Protein AF-A0A5N7ZES1-F1 (afdb_monomer_lite)

Structure (mmCIF, N/CA/C/O backbone):
data_AF-A0A5N7ZES1-F1
#
_entry.id   AF-A0A5N7ZES1-F1
#
loop_
_atom_site.group_PDB
_atom_site.id
_atom_site.type_symbol
_atom_site.label_atom_id
_atom_site.label_alt_id
_atom_site.label_comp_id
_atom_site.label_asym_id
_atom_site.label_entity_id
_atom_site.label_seq_id
_atom_site.pdbx_PDB_ins_code
_atom_site.Cartn_x
_atom_site.Cartn_y
_atom_site.Cartn_z
_atom_site.occupancy
_atom_site.B_iso_or_equiv
_atom_site.auth_seq_id
_atom_site.auth_comp_id
_atom_site.auth_asym_id
_atom_site.auth_atom_id
_atom_site.pdbx_PDB_model_num
ATOM 1 N N . PHE A 1 1 ? 15.158 -28.902 -16.119 1.00 47.06 1 PHE A N 1
ATOM 2 C CA . PHE A 1 1 ? 14.805 -29.326 -14.746 1.00 47.06 1 PHE A CA 1
ATOM 3 C C . PHE A 1 1 ? 14.829 -28.206 -13.693 1.00 47.06 1 PHE A C 1
ATOM 5 O O . PHE A 1 1 ? 14.415 -28.453 -12.574 1.00 47.06 1 PHE A O 1
ATOM 12 N N . THR A 1 2 ? 15.204 -26.962 -14.016 1.00 44.91 2 THR A N 1
ATOM 13 C CA . THR A 1 2 ? 15.236 -25.826 -13.062 1.00 44.91 2 THR A CA 1
ATOM 14 C C . THR A 1 2 ? 14.020 -24.886 -13.132 1.00 44.91 2 THR A C 1
ATOM 16 O O . THR A 1 2 ? 13.946 -23.924 -12.378 1.00 44.91 2 THR A O 1
ATOM 19 N N . GLN A 1 3 ? 13.052 -25.156 -14.017 1.00 50.28 3 GLN A N 1
ATOM 20 C CA . GLN A 1 3 ? 11.856 -24.320 -14.214 1.00 50.28 3 GLN A CA 1
ATOM 21 C C . GLN A 1 3 ? 10.661 -24.717 -13.327 1.00 50.28 3 GLN A C 1
ATOM 23 O O . GLN A 1 3 ? 9.867 -23.855 -12.975 1.00 50.28 3 GLN A O 1
ATOM 28 N N . SER A 1 4 ? 10.553 -25.974 -12.883 1.00 51.44 4 SER A N 1
ATOM 29 C CA . SER A 1 4 ? 9.405 -26.428 -12.073 1.00 51.44 4 SER A CA 1
ATOM 30 C C . SER A 1 4 ? 9.440 -25.913 -10.628 1.00 51.44 4 SER A C 1
ATOM 32 O O . SER A 1 4 ? 8.410 -25.546 -10.079 1.00 51.44 4 SER A O 1
ATOM 34 N N . HIS A 1 5 ? 10.631 -25.755 -10.042 1.00 43.12 5 HIS A N 1
ATOM 35 C CA . HIS A 1 5 ? 10.780 -25.313 -8.648 1.00 43.12 5 HIS A CA 1
ATOM 36 C C . HIS A 1 5 ? 10.448 -23.827 -8.417 1.00 43.12 5 HIS A C 1
ATOM 38 O O . HIS A 1 5 ? 10.254 -23.403 -7.279 1.00 43.12 5 HIS A O 1
ATOM 44 N N . ARG A 1 6 ? 10.391 -23.025 -9.490 1.00 48.38 6 ARG A N 1
ATOM 45 C CA . ARG A 1 6 ? 9.999 -21.609 -9.429 1.00 48.38 6 ARG A CA 1
ATOM 46 C C . ARG A 1 6 ? 8.480 -21.442 -9.505 1.00 48.38 6 ARG A C 1
ATOM 48 O O . ARG A 1 6 ? 7.958 -20.483 -8.953 1.00 48.38 6 ARG A O 1
ATOM 55 N N . VAL A 1 7 ? 7.783 -22.383 -10.143 1.00 52.09 7 VAL A N 1
ATOM 56 C CA . VAL A 1 7 ? 6.319 -22.371 -10.277 1.00 52.09 7 VAL A CA 1
ATOM 57 C C . VAL A 1 7 ? 5.650 -22.836 -8.979 1.00 52.09 7 VAL A C 1
ATOM 59 O O . VAL A 1 7 ? 4.706 -22.189 -8.538 1.00 52.09 7 VAL A O 1
ATOM 62 N N . ASP A 1 8 ? 6.204 -23.837 -8.285 1.00 51.19 8 ASP A N 1
ATOM 63 C CA . ASP A 1 8 ? 5.661 -24.307 -6.994 1.00 51.19 8 ASP A CA 1
ATOM 64 C C . ASP A 1 8 ? 5.757 -23.266 -5.864 1.00 51.19 8 ASP A C 1
ATOM 66 O O . ASP A 1 8 ? 4.900 -23.215 -4.977 1.00 51.19 8 ASP A O 1
ATOM 70 N N . LEU A 1 9 ? 6.769 -22.389 -5.906 1.00 51.47 9 LEU A N 1
ATOM 71 C CA . LEU A 1 9 ? 6.945 -21.328 -4.908 1.00 51.47 9 LEU A CA 1
ATOM 72 C C . LEU A 1 9 ? 6.085 -20.089 -5.206 1.00 51.47 9 LEU A C 1
ATOM 74 O O . LEU A 1 9 ? 5.679 -19.383 -4.286 1.00 51.47 9 LEU A O 1
ATOM 78 N N . ILE A 1 10 ? 5.774 -19.845 -6.481 1.00 47.16 10 ILE A N 1
ATOM 79 C CA . ILE A 1 10 ? 4.868 -18.770 -6.905 1.00 47.16 10 ILE A CA 1
ATOM 80 C C . ILE A 1 10 ? 3.401 -19.187 -6.686 1.00 47.16 10 ILE A C 1
ATOM 82 O O . ILE A 1 10 ? 2.590 -18.346 -6.311 1.00 47.16 10 ILE A O 1
ATOM 86 N N . ALA A 1 11 ? 3.075 -20.480 -6.799 1.00 46.62 11 ALA A N 1
ATOM 87 C CA . ALA A 1 11 ? 1.731 -21.013 -6.550 1.00 46.62 11 ALA A CA 1
ATOM 88 C C . ALA A 1 11 ? 1.317 -21.038 -5.059 1.00 46.62 11 ALA A C 1
ATOM 90 O O . ALA A 1 11 ? 0.128 -21.049 -4.763 1.00 46.62 11 ALA A O 1
ATOM 91 N N . ASN A 1 12 ? 2.265 -21.010 -4.111 1.00 47.53 12 ASN A N 1
ATOM 92 C CA . ASN A 1 12 ? 1.975 -20.983 -2.663 1.00 47.53 12 ASN A CA 1
ATOM 93 C C . ASN A 1 12 ? 2.019 -19.583 -2.030 1.00 47.53 12 ASN A C 1
ATOM 95 O O . ASN A 1 12 ? 1.811 -19.434 -0.825 1.00 47.53 12 ASN A O 1
ATOM 99 N N . LEU A 1 13 ? 2.297 -18.541 -2.815 1.00 45.06 13 LEU A N 1
ATOM 100 C CA . LEU A 1 13 ? 2.329 -17.161 -2.334 1.00 45.06 13 LEU A CA 1
ATOM 101 C C . LEU A 1 13 ? 1.259 -16.309 -3.017 1.00 45.06 13 LEU A C 1
ATOM 103 O O . LEU A 1 13 ? 1.458 -15.116 -3.233 1.00 45.06 13 LEU A O 1
ATOM 107 N N . ASP A 1 14 ? 0.123 -16.934 -3.312 1.00 48.34 14 ASP A N 1
ATOM 108 C CA . ASP A 1 14 ? -1.087 -16.260 -3.752 1.00 48.34 14 ASP A CA 1
ATOM 109 C C . ASP A 1 14 ? -1.511 -15.224 -2.699 1.00 48.34 14 ASP A C 1
ATOM 111 O O . ASP A 1 14 ? -1.473 -15.483 -1.493 1.00 48.34 14 ASP A O 1
ATOM 115 N N . GLY A 1 15 ? -1.837 -14.013 -3.144 1.00 49.28 15 GLY A N 1
ATOM 116 C CA . GLY A 1 15 ? -1.985 -12.797 -2.331 1.00 49.28 15 GLY A CA 1
ATOM 117 C C . GLY A 1 15 ? -3.113 -12.826 -1.290 1.00 49.28 15 GLY A C 1
ATOM 118 O O . GLY A 1 15 ? -3.301 -11.849 -0.571 1.00 49.28 15 GLY A O 1
ATOM 119 N N . SER A 1 16 ? -3.820 -13.947 -1.157 1.00 49.03 16 SER A N 1
ATOM 120 C CA . SER A 1 16 ? -4.834 -14.261 -0.146 1.00 49.03 16 SER A CA 1
ATOM 121 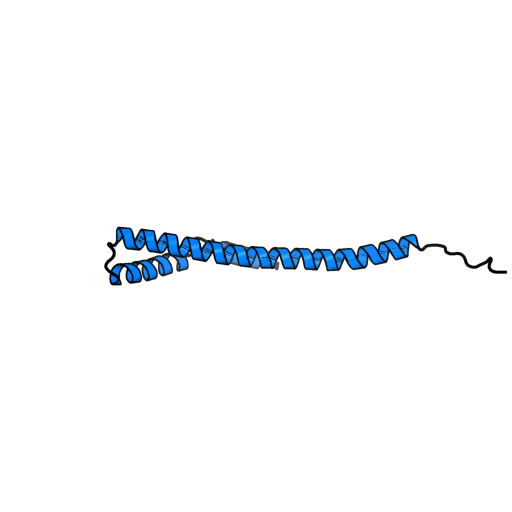C C . SER A 1 16 ? -4.268 -15.059 1.041 1.00 49.03 16 SER A C 1
ATOM 123 O O . SER A 1 16 ? -4.954 -15.901 1.623 1.00 49.03 16 SER A O 1
ATOM 125 N N . LYS A 1 17 ? -2.987 -14.846 1.369 1.00 55.03 17 LYS A N 1
ATOM 126 C CA . LYS A 1 17 ? -2.228 -15.624 2.361 1.00 55.03 17 LYS A CA 1
ATOM 127 C C . LYS A 1 17 ? -2.905 -15.638 3.728 1.00 55.03 17 LYS A C 1
ATOM 129 O O . LYS A 1 17 ? -3.356 -14.606 4.218 1.00 55.03 17 LYS A O 1
ATOM 134 N N . PHE A 1 18 ? -2.817 -16.780 4.403 1.00 57.09 18 PHE A N 1
ATOM 135 C CA . PHE A 1 18 ? -3.119 -16.958 5.827 1.00 57.09 18 PHE A CA 1
ATOM 136 C C . PHE A 1 18 ? -2.521 -15.844 6.717 1.00 57.09 18 PHE A C 1
ATOM 138 O O . PHE A 1 18 ? -3.149 -15.400 7.675 1.00 57.09 18 PHE A O 1
ATOM 145 N N . GLU A 1 19 ? -1.356 -15.301 6.341 1.00 63.25 19 GLU A N 1
ATOM 146 C CA . GLU A 1 19 ? -0.752 -14.129 6.991 1.00 63.25 19 GLU A CA 1
ATOM 147 C C . GLU A 1 19 ? -1.648 -12.884 6.993 1.00 63.25 19 GLU A C 1
ATOM 149 O O . GLU A 1 19 ? -1.651 -12.136 7.970 1.00 63.25 19 GLU A O 1
ATOM 154 N N . VAL A 1 20 ? -2.403 -12.636 5.919 1.00 68.19 20 VAL A N 1
ATOM 155 C CA . VAL A 1 20 ? -3.325 -11.498 5.818 1.00 68.19 20 VAL A CA 1
ATOM 156 C C . VAL A 1 20 ? -4.481 -11.682 6.792 1.00 68.19 20 VAL A C 1
ATOM 158 O O . VAL A 1 20 ? -4.792 -10.757 7.537 1.00 68.19 20 VAL A O 1
ATOM 161 N N . GLN A 1 21 ? -5.060 -12.883 6.860 1.00 70.56 21 GLN A N 1
ATOM 162 C CA . GLN A 1 21 ? -6.092 -13.214 7.849 1.00 70.56 21 GLN A CA 1
ATOM 163 C C . GLN A 1 21 ? -5.581 -13.065 9.287 1.00 70.56 21 GLN A C 1
ATOM 165 O O . GLN A 1 21 ? -6.255 -12.451 10.115 1.00 70.56 21 GLN A O 1
ATOM 170 N N . GLN A 1 22 ? -4.365 -13.535 9.574 1.00 78.88 22 GLN A N 1
ATOM 171 C CA . GLN A 1 22 ? -3.748 -13.394 10.894 1.00 78.88 22 GLN A CA 1
ATOM 172 C C . GLN A 1 22 ? -3.499 -11.917 11.257 1.00 78.88 22 GLN A C 1
ATOM 174 O O . GLN A 1 22 ? -3.742 -11.498 12.392 1.00 78.88 22 GLN A O 1
ATOM 179 N N . ARG A 1 23 ? -3.078 -11.095 10.287 1.00 78.56 23 ARG A N 1
ATOM 180 C CA . ARG A 1 23 ? -2.920 -9.642 10.462 1.00 78.56 23 ARG A CA 1
ATOM 181 C C . ARG A 1 23 ? -4.249 -8.920 10.650 1.00 78.56 23 ARG A C 1
ATOM 183 O O . ARG A 1 23 ? -4.321 -8.025 11.488 1.00 78.56 23 ARG A O 1
ATOM 190 N N . ILE A 1 24 ? -5.290 -9.307 9.912 1.00 83.25 24 ILE A N 1
ATOM 191 C CA . ILE A 1 24 ? -6.645 -8.768 10.083 1.00 83.25 24 ILE A CA 1
ATOM 192 C C . ILE A 1 24 ? -7.140 -9.070 11.495 1.00 83.25 24 ILE A C 1
ATOM 194 O O . ILE A 1 24 ? -7.612 -8.154 12.158 1.00 83.25 24 ILE A O 1
ATOM 198 N N . GLN A 1 25 ? -6.959 -10.293 12.002 1.00 85.06 25 GLN A N 1
ATOM 199 C CA . GLN A 1 25 ? -7.313 -10.630 13.385 1.00 85.06 25 GLN A CA 1
ATOM 200 C C . GLN A 1 25 ? -6.528 -9.804 14.412 1.00 85.06 25 GLN A C 1
ATOM 202 O O . GLN A 1 25 ? -7.117 -9.298 15.366 1.00 85.06 25 GLN A O 1
ATOM 207 N N . GLN A 1 26 ? -5.219 -9.610 14.221 1.00 86.31 26 GLN A N 1
ATOM 208 C CA . GLN A 1 26 ? -4.419 -8.752 15.107 1.00 86.31 26 GLN A CA 1
ATOM 209 C C . GLN A 1 26 ? -4.891 -7.293 15.095 1.00 86.31 26 GLN A C 1
ATOM 211 O O . GLN A 1 26 ? -5.030 -6.677 16.153 1.00 86.31 26 GLN A O 1
ATOM 216 N N . LEU A 1 27 ? -5.178 -6.745 13.913 1.00 85.38 27 LEU A N 1
ATOM 217 C CA . LEU A 1 27 ? -5.708 -5.390 13.757 1.00 85.38 27 LEU A CA 1
ATOM 218 C C . LEU A 1 27 ? -7.111 -5.264 14.353 1.00 85.38 27 LEU A C 1
ATOM 220 O O . LEU A 1 27 ? -7.382 -4.300 15.063 1.00 85.38 27 LEU A O 1
ATOM 224 N N . GLN A 1 28 ? -7.978 -6.250 14.128 1.00 85.88 28 GLN A N 1
ATOM 225 C CA . GLN A 1 28 ? -9.319 -6.304 14.698 1.00 85.88 28 GLN A CA 1
ATOM 226 C C . GLN A 1 28 ? -9.249 -6.302 16.226 1.00 85.88 28 GLN A C 1
ATOM 228 O O . GLN A 1 28 ? -9.915 -5.483 16.851 1.00 85.88 28 GLN A O 1
ATOM 233 N N . MET A 1 29 ? -8.391 -7.127 16.836 1.00 87.56 29 MET A N 1
ATOM 234 C CA . MET A 1 29 ? -8.169 -7.113 18.289 1.00 87.56 29 MET A CA 1
ATOM 235 C C . MET A 1 29 ? -7.639 -5.756 18.780 1.00 87.56 29 MET A C 1
ATOM 237 O O . MET A 1 29 ? -8.067 -5.267 19.826 1.00 87.56 29 MET A O 1
ATOM 241 N N . GLY A 1 30 ? -6.759 -5.108 18.012 1.00 87.12 30 GLY A N 1
ATOM 242 C CA . GLY A 1 30 ? -6.257 -3.763 18.306 1.00 87.12 30 GLY A CA 1
ATOM 243 C C . GLY A 1 30 ? -7.320 -2.661 18.203 1.00 87.12 30 GLY A C 1
ATOM 244 O O . GLY A 1 30 ? -7.301 -1.710 18.980 1.00 87.12 30 GLY A O 1
ATOM 245 N N . PHE A 1 31 ? -8.273 -2.774 17.279 1.00 87.19 31 PHE A N 1
ATOM 246 C CA . PHE A 1 31 ? -9.398 -1.841 17.182 1.00 87.19 31 PHE A CA 1
ATOM 247 C C . PHE A 1 31 ? -10.479 -2.142 18.227 1.00 87.19 31 PHE A C 1
ATOM 249 O O . PHE A 1 31 ? -11.050 -1.219 18.805 1.00 87.19 31 PHE A O 1
ATOM 256 N N . MET A 1 32 ? -10.711 -3.411 18.550 1.00 88.44 32 MET A N 1
ATOM 257 C CA . MET A 1 32 ? -11.611 -3.798 19.637 1.00 88.44 32 MET A CA 1
ATOM 258 C C . MET A 1 32 ? -11.096 -3.303 20.994 1.00 88.44 32 MET A C 1
ATOM 260 O O . MET A 1 32 ? -11.881 -2.784 21.784 1.00 88.44 32 MET A O 1
ATOM 264 N N . SER A 1 33 ? -9.782 -3.352 21.249 1.00 89.25 33 SER A N 1
ATOM 265 C CA . SER A 1 33 ? -9.194 -2.794 22.480 1.00 89.25 33 SER A CA 1
ATOM 266 C C . SER A 1 33 ? -9.290 -1.264 22.570 1.00 89.25 33 SER A C 1
ATOM 268 O O . SER A 1 33 ? -9.221 -0.702 23.660 1.00 89.25 33 SER A O 1
ATOM 270 N N . LYS A 1 34 ? -9.509 -0.583 21.439 1.00 85.25 34 LYS A N 1
ATOM 271 C CA . LYS A 1 34 ? -9.786 0.861 21.359 1.00 85.25 34 LYS A CA 1
ATOM 272 C C . LYS A 1 34 ? -11.268 1.207 21.574 1.00 85.25 34 LYS A C 1
ATOM 274 O O . LYS A 1 34 ? -11.605 2.387 21.546 1.00 85.25 34 LYS A O 1
ATOM 279 N N . GLY A 1 35 ? -12.136 0.213 21.787 1.00 85.25 35 GLY A N 1
ATOM 280 C CA . GLY A 1 35 ? -13.568 0.400 22.043 1.00 85.25 35 GLY A CA 1
ATOM 281 C C . GLY A 1 35 ? -14.466 0.320 20.804 1.00 85.25 35 GLY A C 1
ATOM 282 O O . GLY A 1 35 ? -15.654 0.617 20.908 1.00 85.25 35 GLY A O 1
ATOM 283 N N . PHE A 1 36 ? -13.940 -0.079 19.640 1.00 87.38 36 PHE A N 1
ATOM 284 C CA . PHE A 1 36 ? -14.766 -0.303 18.449 1.00 87.38 36 PHE A CA 1
ATOM 285 C C . PHE A 1 36 ? -15.528 -1.632 18.539 1.00 87.38 36 PHE A C 1
ATOM 287 O O . PHE A 1 36 ? -15.011 -2.630 19.048 1.00 87.38 36 PHE A O 1
ATOM 294 N N . SER A 1 37 ? -16.755 -1.663 18.008 1.00 88.12 37 SER A N 1
ATOM 295 C CA . SER A 1 37 ? -17.531 -2.904 17.895 1.00 88.12 37 SER A CA 1
ATOM 296 C C . SER A 1 37 ? -16.814 -3.911 16.986 1.00 88.12 37 SER A C 1
ATOM 298 O O . SER A 1 37 ? -16.077 -3.520 16.083 1.00 88.12 37 SER A O 1
ATOM 300 N N . SER A 1 38 ? -17.031 -5.216 17.187 1.00 83.06 38 SER A N 1
ATOM 301 C CA . SER A 1 38 ? -16.341 -6.266 16.412 1.00 83.06 38 SER A CA 1
ATOM 302 C C . SER A 1 38 ? -16.514 -6.107 14.892 1.00 83.06 38 SER A C 1
ATOM 304 O O . SER A 1 38 ? -15.555 -6.304 14.144 1.00 83.06 38 SER A O 1
ATOM 306 N N . SER A 1 39 ? -17.703 -5.677 14.451 1.00 85.50 39 SER A N 1
ATOM 307 C CA . SER A 1 39 ? -18.005 -5.419 13.038 1.00 85.50 39 SER A CA 1
ATOM 308 C C . SER A 1 39 ? -17.254 -4.201 12.499 1.00 85.50 39 SER A C 1
ATOM 310 O O . SER A 1 39 ? -16.706 -4.248 11.402 1.00 85.50 39 SER A O 1
ATOM 312 N N . GLU A 1 40 ? -17.201 -3.110 13.264 1.00 86.06 40 GLU A N 1
ATOM 313 C CA . GLU A 1 40 ? -16.524 -1.881 12.838 1.00 86.06 40 GLU A CA 1
ATOM 314 C C . GLU A 1 40 ? -14.993 -2.028 12.892 1.00 86.06 40 GLU A C 1
ATOM 316 O O . GLU A 1 40 ? -14.271 -1.503 12.045 1.00 86.06 40 GLU A O 1
ATOM 321 N N . ALA A 1 41 ? -14.488 -2.794 13.861 1.00 85.88 41 ALA A N 1
ATOM 322 C CA . ALA A 1 41 ? -13.082 -3.162 13.980 1.00 85.88 41 ALA A CA 1
ATOM 323 C C . ALA A 1 41 ? -12.609 -4.026 12.801 1.00 85.88 41 ALA A C 1
ATOM 325 O O . ALA A 1 41 ? -11.492 -3.834 12.317 1.00 85.88 41 ALA A O 1
ATOM 326 N N . LEU A 1 42 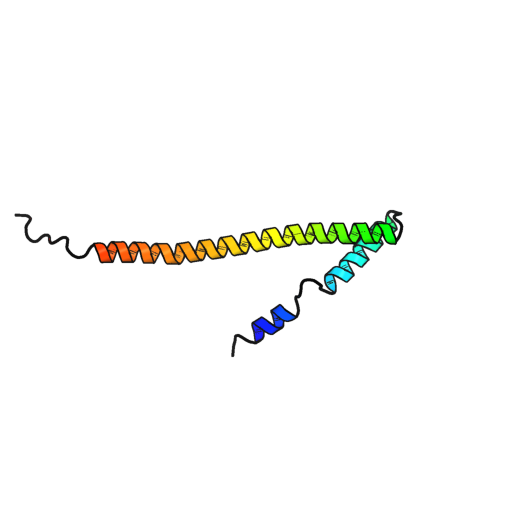? -13.455 -4.949 12.329 1.00 85.56 42 LEU A N 1
ATOM 327 C CA . LEU A 1 42 ? -13.169 -5.782 11.163 1.00 85.56 42 LEU A CA 1
ATOM 328 C C . LEU A 1 42 ? -13.079 -4.926 9.892 1.00 85.56 42 LEU A C 1
ATOM 330 O O . LEU A 1 42 ? -12.078 -5.002 9.183 1.00 85.56 42 LEU A O 1
ATOM 334 N N . ASP A 1 43 ? -14.061 -4.052 9.650 1.00 86.75 43 ASP A N 1
ATOM 335 C CA . ASP A 1 43 ? -14.064 -3.163 8.476 1.00 86.75 43 ASP A CA 1
ATOM 336 C C . ASP A 1 43 ? -12.821 -2.252 8.443 1.00 86.75 43 ASP A C 1
ATOM 338 O O . ASP A 1 43 ? -12.143 -2.116 7.419 1.00 86.75 43 ASP A O 1
ATOM 342 N N . LYS A 1 44 ? -12.434 -1.700 9.603 1.00 83.94 44 LYS A N 1
ATOM 343 C CA . LYS A 1 44 ? -11.203 -0.901 9.734 1.00 83.94 44 LYS A CA 1
ATOM 344 C C . LYS A 1 44 ? -9.937 -1.723 9.506 1.00 83.94 44 LYS A C 1
ATOM 346 O O . LYS A 1 44 ? -9.001 -1.219 8.883 1.00 83.94 44 LYS A O 1
ATOM 351 N N . ALA A 1 45 ? -9.893 -2.968 9.976 1.00 84.00 45 ALA A N 1
ATOM 352 C CA . ALA A 1 45 ? -8.766 -3.868 9.748 1.00 84.00 45 ALA A CA 1
ATOM 353 C C . ALA A 1 45 ? -8.590 -4.205 8.258 1.00 84.00 45 ALA A C 1
ATOM 355 O O . ALA A 1 45 ? -7.463 -4.149 7.759 1.00 84.00 45 ALA A O 1
ATOM 356 N N . HIS A 1 46 ? -9.683 -4.464 7.533 1.00 84.06 46 HIS A N 1
ATOM 357 C CA . HIS A 1 46 ? -9.651 -4.693 6.085 1.00 84.06 46 HIS A CA 1
ATOM 358 C C . HIS A 1 46 ? -9.133 -3.470 5.320 1.00 84.06 46 HIS A C 1
ATOM 360 O O . HIS A 1 46 ? -8.168 -3.588 4.564 1.00 84.06 46 HIS A O 1
ATOM 366 N N . LYS A 1 47 ? -9.676 -2.276 5.592 1.00 83.19 47 LYS A N 1
ATOM 367 C CA . LYS A 1 47 ? -9.198 -1.027 4.969 1.00 83.19 47 LYS A CA 1
ATOM 368 C C . LYS A 1 47 ? -7.722 -0.741 5.241 1.00 83.19 47 LYS A C 1
ATOM 370 O O . LYS A 1 47 ? -6.998 -0.294 4.351 1.00 83.19 47 LYS A O 1
ATOM 375 N N . ALA A 1 48 ? -7.259 -0.978 6.469 1.00 81.62 48 ALA A N 1
ATOM 376 C CA . ALA A 1 48 ? -5.859 -0.765 6.831 1.00 81.62 48 ALA A CA 1
ATOM 377 C C . ALA A 1 48 ? -4.916 -1.701 6.054 1.00 81.62 48 ALA A C 1
ATOM 379 O O . ALA A 1 48 ? -3.836 -1.285 5.623 1.00 81.62 48 ALA A O 1
ATOM 380 N N . ILE A 1 49 ? -5.336 -2.950 5.847 1.00 77.94 49 ILE A N 1
ATOM 381 C CA . ILE A 1 49 ? -4.594 -3.945 5.070 1.00 77.94 49 ILE A CA 1
ATOM 382 C C . ILE A 1 49 ? -4.565 -3.573 3.592 1.00 77.94 49 ILE A C 1
ATOM 384 O O . ILE A 1 49 ? -3.477 -3.535 3.021 1.00 77.94 49 ILE A O 1
ATOM 388 N N . GLU A 1 50 ? -5.708 -3.239 2.992 1.00 76.00 50 GLU A N 1
ATOM 389 C CA . GLU A 1 50 ? -5.778 -2.811 1.588 1.00 76.00 50 GLU A CA 1
ATOM 390 C C . GLU A 1 50 ? -4.831 -1.642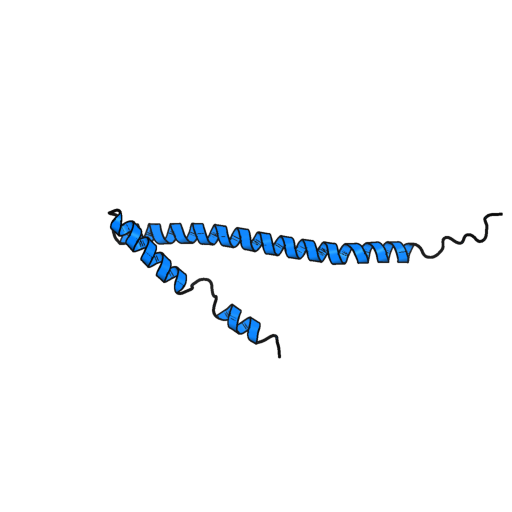 1.314 1.00 76.00 50 GLU A C 1
ATOM 392 O O . GLU A 1 50 ? -4.053 -1.669 0.360 1.00 76.00 50 GLU A O 1
ATOM 397 N N . MET A 1 51 ? -4.812 -0.645 2.200 1.00 75.06 51 MET A N 1
ATOM 398 C CA . MET A 1 51 ? -3.930 0.510 2.054 1.00 75.06 51 MET A CA 1
ATOM 399 C C . MET A 1 51 ? -2.439 0.134 2.146 1.00 75.06 51 MET A C 1
ATOM 401 O O . MET A 1 51 ? -1.604 0.727 1.458 1.00 75.06 51 MET A O 1
ATOM 405 N N . SER A 1 52 ? -2.089 -0.852 2.976 1.00 69.75 52 SER A N 1
ATOM 406 C CA . SER A 1 52 ? -0.714 -1.353 3.098 1.00 69.75 52 SER A CA 1
ATOM 407 C C . SER A 1 52 ? -0.295 -2.175 1.875 1.00 69.75 52 SER A C 1
ATOM 409 O O . SER A 1 52 ? 0.802 -1.981 1.343 1.00 69.75 52 SER A O 1
ATOM 411 N N . VAL A 1 53 ? -1.190 -3.033 1.378 1.00 70.38 53 VAL A N 1
ATOM 412 C CA . VAL A 1 53 ? -0.982 -3.844 0.170 1.00 70.38 53 VAL A CA 1
ATOM 413 C C . VAL A 1 53 ? -0.818 -2.951 -1.058 1.00 70.38 53 VAL A C 1
ATOM 415 O O . VAL A 1 53 ? 0.133 -3.137 -1.814 1.00 70.38 53 VAL A O 1
ATOM 418 N N . MET A 1 54 ? -1.651 -1.918 -1.214 1.00 69.75 54 MET A N 1
ATOM 419 C CA . MET A 1 54 ? -1.534 -0.961 -2.322 1.00 69.75 54 MET A CA 1
ATOM 420 C C . MET A 1 54 ? -0.172 -0.252 -2.345 1.00 69.75 54 MET A C 1
ATOM 422 O O . MET A 1 54 ? 0.439 -0.099 -3.406 1.00 69.75 54 MET A O 1
ATOM 426 N N . LYS A 1 55 ? 0.359 0.137 -1.178 1.00 61.22 55 LYS A N 1
ATOM 427 C CA . LYS A 1 55 ? 1.687 0.768 -1.087 1.00 61.22 55 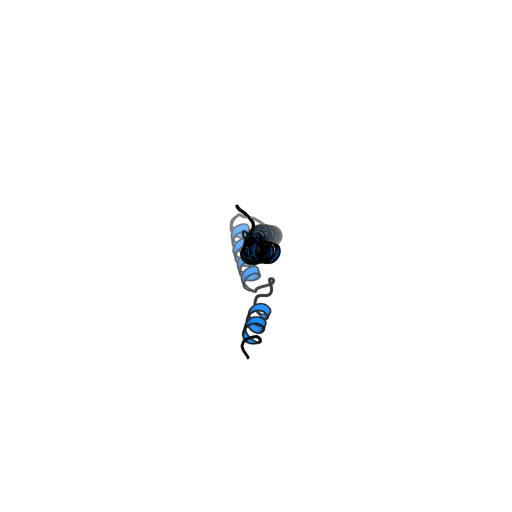LYS A CA 1
ATOM 428 C C . LYS A 1 55 ? 2.811 -0.194 -1.461 1.00 61.22 55 LYS A C 1
ATOM 430 O O . LYS A 1 55 ? 3.691 0.176 -2.235 1.00 61.22 55 LYS A O 1
ATOM 435 N N . GLN A 1 56 ? 2.775 -1.421 -0.945 1.00 53.72 56 GLN A N 1
ATOM 436 C CA . GLN A 1 56 ? 3.798 -2.426 -1.246 1.00 53.72 56 GLN A CA 1
ATOM 437 C C . GLN A 1 56 ? 3.760 -2.850 -2.719 1.00 53.72 56 GLN A C 1
ATOM 439 O O . GLN A 1 56 ? 4.811 -2.940 -3.349 1.00 53.72 56 GLN A O 1
ATOM 444 N N . SER A 1 57 ? 2.564 -3.007 -3.295 1.00 63.16 57 SER A N 1
ATOM 445 C CA . SER A 1 57 ? 2.387 -3.315 -4.718 1.00 63.16 57 SER A CA 1
ATOM 446 C C . SER A 1 57 ? 2.963 -2.222 -5.621 1.00 63.16 57 SER A C 1
ATOM 448 O O . SER A 1 57 ? 3.556 -2.527 -6.651 1.00 63.16 57 SER A O 1
ATOM 450 N N . THR A 1 58 ? 2.829 -0.953 -5.229 1.00 62.78 58 THR A N 1
ATOM 451 C CA . THR A 1 58 ? 3.359 0.175 -6.012 1.00 62.78 58 THR A CA 1
ATOM 452 C C . THR A 1 58 ? 4.890 0.208 -5.991 1.00 62.78 58 THR A C 1
ATOM 454 O O . THR A 1 58 ? 5.519 0.429 -7.023 1.00 62.78 58 THR A O 1
ATOM 457 N N . VAL A 1 59 ? 5.510 -0.053 -4.834 1.00 66.88 59 VAL A N 1
ATOM 458 C CA . VAL A 1 59 ? 6.980 -0.098 -4.710 1.00 66.88 59 VAL A CA 1
ATOM 459 C C . VAL A 1 59 ? 7.566 -1.282 -5.480 1.00 66.88 59 VAL A C 1
ATOM 461 O O . VAL A 1 59 ? 8.583 -1.126 -6.156 1.00 66.88 59 VAL A O 1
ATOM 464 N N . LEU A 1 60 ? 6.917 -2.448 -5.422 1.00 64.75 60 LEU A N 1
ATOM 465 C CA . LEU A 1 60 ? 7.369 -3.636 -6.145 1.00 64.75 60 LEU A CA 1
ATOM 466 C C . LEU A 1 60 ? 7.276 -3.432 -7.667 1.00 64.75 60 LEU A C 1
ATOM 468 O O . LEU A 1 60 ? 8.236 -3.714 -8.379 1.00 64.75 60 LEU A O 1
ATOM 472 N N . ALA A 1 61 ? 6.185 -2.822 -8.146 1.00 66.56 61 ALA A N 1
ATOM 473 C CA . ALA A 1 61 ? 6.041 -2.441 -9.551 1.00 66.56 61 ALA A CA 1
ATOM 474 C C . ALA A 1 61 ? 7.120 -1.436 -10.002 1.00 66.56 61 ALA A C 1
ATOM 476 O O . ALA A 1 61 ? 7.644 -1.546 -11.110 1.00 66.56 61 ALA A O 1
ATOM 477 N N . TYR A 1 62 ? 7.497 -0.481 -9.142 1.00 69.00 62 TYR A N 1
ATOM 478 C CA . TYR A 1 62 ? 8.582 0.461 -9.436 1.00 69.00 62 TYR A CA 1
ATOM 479 C C . TYR A 1 62 ? 9.945 -0.239 -9.567 1.00 69.00 62 TYR A C 1
ATOM 481 O O . TYR A 1 62 ? 10.716 0.085 -10.473 1.00 69.00 62 TYR A O 1
ATOM 489 N N . MET A 1 63 ? 10.239 -1.221 -8.705 1.00 73.69 63 MET A N 1
ATOM 490 C CA . MET A 1 63 ? 11.479 -2.002 -8.806 1.00 73.69 63 MET A CA 1
ATOM 491 C C . MET A 1 63 ? 11.547 -2.817 -10.103 1.00 73.69 63 MET A C 1
ATOM 493 O O . MET A 1 63 ? 12.597 -2.830 -10.751 1.00 73.69 63 MET A O 1
ATOM 497 N N . ASP A 1 64 ? 10.438 -3.436 -10.513 1.00 72.19 64 ASP A N 1
ATOM 498 C CA . ASP A 1 64 ? 10.381 -4.208 -11.757 1.00 72.19 64 ASP A CA 1
ATOM 499 C C . ASP A 1 64 ? 10.622 -3.315 -12.981 1.00 72.19 64 ASP A C 1
ATOM 501 O O . ASP A 1 64 ? 11.467 -3.628 -13.823 1.00 72.19 64 ASP A O 1
ATOM 505 N N . ILE A 1 65 ? 9.957 -2.157 -13.057 1.00 82.06 65 ILE A N 1
ATOM 506 C CA . ILE A 1 65 ? 10.124 -1.199 -14.163 1.00 82.06 65 ILE A CA 1
ATOM 507 C C . ILE A 1 65 ? 11.581 -0.732 -14.280 1.00 82.06 65 ILE A C 1
ATOM 509 O O . ILE A 1 65 ? 12.120 -0.663 -15.387 1.00 82.06 65 ILE A O 1
ATOM 513 N N . PHE A 1 66 ? 12.241 -0.446 -13.155 1.00 81.06 66 PHE A N 1
ATOM 514 C CA . PHE A 1 66 ? 13.639 -0.018 -13.162 1.00 81.06 66 PHE A CA 1
ATOM 515 C C . PHE A 1 66 ? 14.578 -1.114 -13.687 1.00 81.06 66 PHE A C 1
ATOM 517 O O . PHE A 1 66 ? 15.463 -0.832 -14.498 1.00 81.06 66 PHE A O 1
ATOM 524 N N . MET A 1 67 ? 14.358 -2.369 -13.284 1.00 80.81 67 MET A N 1
ATOM 525 C CA . MET A 1 67 ? 15.127 -3.511 -13.785 1.00 80.81 67 MET A CA 1
ATOM 526 C C . MET A 1 67 ? 14.941 -3.696 -15.300 1.00 80.81 67 MET A C 1
ATOM 528 O O . MET A 1 67 ? 15.927 -3.868 -16.022 1.00 80.81 67 MET A O 1
ATOM 532 N N . TYR A 1 68 ? 13.704 -3.601 -15.803 1.00 85.31 68 TYR A N 1
ATOM 533 C CA . TYR A 1 68 ? 13.423 -3.698 -17.240 1.00 85.31 68 TYR A CA 1
ATOM 534 C C . TYR A 1 68 ? 14.095 -2.578 -18.042 1.00 85.31 68 TYR A C 1
ATOM 536 O O . TYR A 1 68 ? 14.700 -2.852 -19.081 1.00 85.31 68 TYR A O 1
ATOM 544 N N . LEU A 1 69 ? 14.050 -1.335 -17.551 1.00 85.25 69 LEU A N 1
ATOM 545 C CA . LEU A 1 69 ? 14.754 -0.218 -18.184 1.00 85.25 69 LEU A CA 1
ATOM 546 C C . LEU A 1 69 ? 16.275 -0.420 -18.166 1.00 85.25 69 LEU A C 1
ATOM 548 O O . LEU A 1 69 ? 16.929 -0.186 -19.180 1.00 85.25 69 LEU A O 1
ATOM 552 N N . GLY A 1 70 ? 16.843 -0.903 -17.058 1.00 87.06 70 GLY A N 1
ATOM 553 C CA . GLY A 1 70 ? 18.273 -1.205 -16.954 1.00 87.06 70 GLY A CA 1
ATOM 554 C C . GLY A 1 70 ? 18.735 -2.255 -17.970 1.00 87.06 70 GLY A C 1
ATOM 555 O O . GLY A 1 70 ? 19.746 -2.060 -18.646 1.00 87.06 70 GLY A O 1
ATOM 556 N N . ILE A 1 71 ? 17.962 -3.330 -18.141 1.00 87.00 71 ILE A N 1
ATOM 557 C CA . ILE A 1 71 ? 18.230 -4.365 -19.153 1.00 87.00 71 ILE A CA 1
ATOM 558 C C . ILE A 1 71 ? 18.111 -3.786 -20.568 1.00 87.00 71 ILE A C 1
ATOM 560 O O . ILE A 1 71 ? 18.960 -4.065 -21.418 1.00 87.00 71 ILE A O 1
ATOM 564 N N . LEU A 1 72 ? 17.103 -2.946 -20.822 1.00 86.31 72 LEU A N 1
ATOM 565 C CA . LEU A 1 72 ? 16.923 -2.291 -22.116 1.00 86.31 72 LEU A CA 1
ATOM 566 C C . LEU A 1 72 ? 18.126 -1.409 -22.463 1.00 86.31 72 LEU A C 1
ATOM 568 O O . LEU A 1 72 ? 18.643 -1.516 -23.570 1.00 86.31 72 LEU A O 1
ATOM 572 N N . PHE A 1 73 ? 18.636 -0.606 -21.527 1.00 84.50 73 PHE A N 1
ATOM 573 C CA . PHE A 1 73 ? 19.855 0.180 -21.750 1.00 84.50 73 PHE A CA 1
ATOM 574 C C . PHE A 1 73 ? 21.086 -0.700 -21.982 1.00 84.50 73 PHE A C 1
ATOM 576 O O . PHE A 1 73 ? 21.863 -0.428 -22.901 1.00 84.50 73 PHE A O 1
ATOM 583 N N . LEU A 1 74 ? 21.248 -1.771 -21.200 1.00 86.31 74 LEU A N 1
ATOM 584 C CA . LEU A 1 74 ? 22.371 -2.699 -21.336 1.00 86.31 74 LEU A CA 1
ATOM 585 C C . LEU A 1 74 ? 22.389 -3.383 -22.705 1.00 86.31 74 LEU A C 1
ATOM 587 O O . LEU A 1 74 ? 23.469 -3.635 -23.225 1.00 86.31 74 LEU A O 1
ATOM 591 N N . ILE A 1 75 ? 21.228 -3.647 -23.308 1.00 85.31 75 ILE A N 1
ATOM 592 C CA . ILE A 1 75 ? 21.119 -4.205 -24.662 1.00 85.31 75 ILE A CA 1
ATOM 593 C C . ILE A 1 75 ? 21.226 -3.096 -25.719 1.00 85.31 75 ILE A C 1
ATOM 595 O O . ILE A 1 75 ? 21.987 -3.222 -26.674 1.00 85.31 75 ILE A O 1
ATOM 599 N N . CYS A 1 76 ? 20.531 -1.970 -25.569 1.00 82.56 76 CYS A N 1
ATOM 600 C CA . CYS A 1 76 ? 20.524 -0.911 -26.579 1.00 82.56 76 CYS A CA 1
ATOM 601 C C . CYS A 1 76 ? 21.902 -0.270 -26.791 1.00 82.56 76 CYS A C 1
ATOM 603 O O . CYS A 1 76 ? 22.266 -0.012 -27.935 1.00 82.56 76 CYS A O 1
ATOM 605 N N . VAL A 1 77 ? 22.696 -0.042 -25.740 1.00 83.81 77 VAL A N 1
ATOM 606 C CA . VAL A 1 77 ? 24.033 0.574 -25.860 1.00 83.81 77 VAL A CA 1
ATOM 607 C C . VAL A 1 77 ? 24.990 -0.237 -26.754 1.00 83.81 77 VAL A C 1
ATOM 609 O O . VAL A 1 77 ? 25.503 0.330 -27.723 1.00 83.81 77 VAL A O 1
ATOM 612 N N . PRO A 1 78 ? 25.238 -1.541 -26.519 1.00 80.19 78 PRO A N 1
ATOM 613 C CA . PRO A 1 78 ? 26.097 -2.334 -27.390 1.00 80.19 78 PRO A CA 1
ATOM 614 C C . PRO A 1 78 ? 25.499 -2.505 -28.786 1.00 80.19 78 PRO A C 1
ATOM 616 O O . PRO A 1 78 ? 26.251 -2.461 -29.755 1.00 80.19 78 PRO A O 1
ATOM 619 N N . PHE A 1 79 ? 24.173 -2.625 -28.928 1.00 81.50 79 PHE A N 1
ATOM 620 C CA . PHE A 1 79 ? 23.534 -2.695 -30.247 1.00 81.50 79 PHE A CA 1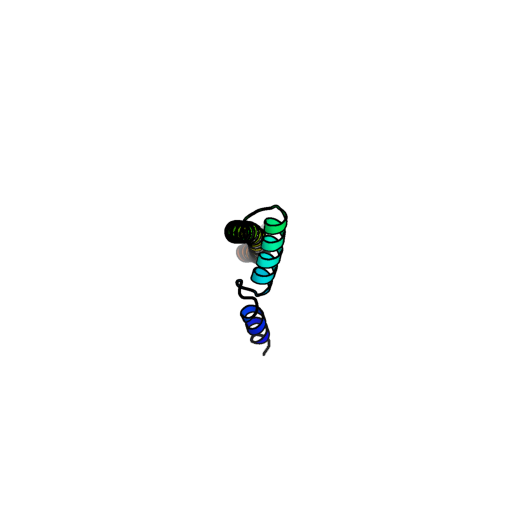
ATOM 621 C C . PHE A 1 79 ? 23.735 -1.406 -31.057 1.00 81.50 79 PHE A C 1
ATOM 623 O O . PHE A 1 79 ? 24.117 -1.473 -32.224 1.00 81.50 79 PHE A O 1
ATOM 630 N N . VAL A 1 80 ? 23.559 -0.230 -30.450 1.00 81.31 80 VAL A N 1
ATOM 631 C CA . VAL A 1 80 ? 23.792 1.067 -31.109 1.00 81.31 80 VAL A CA 1
ATOM 632 C C . VAL A 1 80 ? 25.272 1.252 -31.460 1.00 81.31 80 VAL A C 1
ATOM 634 O O . VAL A 1 80 ? 25.589 1.702 -32.563 1.00 81.31 80 VAL A O 1
ATOM 637 N N . LEU A 1 81 ? 26.194 0.862 -30.573 1.00 78.56 81 LEU A N 1
ATOM 638 C CA . LEU A 1 81 ? 27.633 0.907 -30.856 1.00 78.56 81 LEU A CA 1
ATOM 639 C C . LEU A 1 81 ? 28.040 -0.063 -31.978 1.00 78.56 81 LEU A C 1
ATOM 641 O O . LEU A 1 81 ? 28.855 0.303 -32.827 1.00 78.56 81 LEU A O 1
ATOM 645 N N . LEU A 1 82 ? 27.455 -1.263 -32.030 1.00 77.50 82 LEU A N 1
ATOM 646 C CA . LEU A 1 82 ? 27.669 -2.231 -33.110 1.00 77.50 82 LEU A CA 1
ATOM 647 C C . LEU A 1 82 ? 27.095 -1.737 -34.444 1.00 77.50 82 LEU A C 1
ATOM 649 O O . LEU A 1 82 ? 27.779 -1.851 -35.459 1.00 77.50 82 LEU A O 1
ATOM 653 N N . ILE A 1 83 ? 25.907 -1.120 -34.453 1.00 73.88 83 ILE A N 1
ATOM 654 C CA . ILE A 1 83 ? 25.321 -0.502 -35.656 1.00 73.88 83 ILE A CA 1
ATOM 655 C C . ILE A 1 83 ? 26.201 0.649 -36.155 1.00 73.88 83 ILE A C 1
ATOM 657 O O . ILE A 1 83 ? 26.498 0.714 -37.346 1.00 73.88 83 ILE A O 1
ATOM 661 N N . LYS A 1 84 ? 26.698 1.520 -35.267 1.00 58.69 84 LYS A N 1
ATOM 662 C CA . LYS A 1 84 ? 27.631 2.595 -35.650 1.00 58.69 84 LYS A CA 1
ATOM 663 C C . LYS A 1 84 ? 28.954 2.046 -36.198 1.00 58.69 84 LYS A C 1
ATOM 665 O O . LYS A 1 84 ? 29.540 2.660 -37.085 1.00 58.69 84 LYS A O 1
ATOM 670 N N . LYS A 1 85 ? 29.412 0.890 -35.709 1.00 57.03 85 LYS A N 1
ATOM 671 C CA . LYS A 1 85 ? 30.612 0.213 -36.221 1.00 57.03 85 LYS A CA 1
ATOM 672 C C . LYS A 1 85 ? 30.353 -0.511 -37.555 1.00 57.03 85 LYS A C 1
ATOM 674 O O . LYS A 1 85 ? 31.241 -0.531 -38.400 1.00 57.03 85 LYS A O 1
ATOM 679 N N . GLY A 1 86 ? 29.141 -1.024 -37.783 1.00 52.41 86 GLY A N 1
ATOM 680 C CA . GLY A 1 86 ? 28.695 -1.616 -39.054 1.00 52.41 86 GLY A CA 1
ATOM 681 C C . GLY A 1 86 ? 28.388 -0.587 -40.151 1.00 52.41 86 GLY A C 1
ATOM 682 O O . GLY A 1 86 ? 28.630 -0.855 -41.323 1.00 52.41 86 GLY A O 1
ATOM 683 N N . ALA A 1 87 ? 27.950 0.619 -39.780 1.00 49.19 87 ALA A N 1
ATOM 684 C CA . ALA A 1 87 ? 27.786 1.761 -40.686 1.00 49.19 87 ALA A CA 1
ATOM 685 C C . ALA A 1 87 ? 29.106 2.517 -40.969 1.00 49.19 87 ALA A C 1
ATOM 687 O O . ALA A 1 87 ? 29.118 3.465 -41.746 1.00 49.19 87 ALA A O 1
ATOM 688 N N . GLY A 1 88 ? 30.217 2.106 -40.344 1.00 49.12 88 GLY A N 1
ATOM 689 C CA . GLY A 1 88 ? 31.564 2.665 -40.533 1.00 49.12 88 GLY A CA 1
ATOM 690 C C . GLY A 1 88 ? 32.457 1.855 -41.480 1.00 49.12 88 GLY A C 1
ATOM 691 O O . GLY A 1 88 ? 33.676 2.021 -41.469 1.00 49.12 88 GLY A O 1
ATOM 692 N N . GLY A 1 89 ? 31.881 0.951 -42.274 1.00 49.88 89 GLY A N 1
ATOM 693 C CA . GLY A 1 89 ? 32.605 0.226 -43.311 1.00 49.88 89 GLY A CA 1
ATOM 694 C C . GLY A 1 89 ? 32.887 1.114 -44.523 1.00 49.88 89 GLY A C 1
ATOM 695 O O . GLY A 1 89 ? 32.009 1.267 -45.368 1.00 49.88 89 GLY A O 1
ATOM 696 N N . LYS A 1 90 ? 34.146 1.574 -44.614 1.00 46.94 90 LYS A N 1
ATOM 697 C CA . LYS A 1 90 ? 34.834 2.300 -45.708 1.00 46.94 90 LYS A CA 1
ATOM 698 C C . LYS A 1 90 ? 34.864 3.830 -45.578 1.00 46.94 90 LYS A C 1
ATOM 700 O O . LYS A 1 90 ? 34.261 4.544 -46.369 1.00 46.94 90 LYS A O 1
ATOM 705 N N . VAL A 1 91 ? 35.677 4.337 -44.649 1.00 61.22 91 VAL A N 1
ATOM 706 C CA . VAL A 1 91 ? 36.430 5.570 -44.935 1.00 61.22 91 VAL A CA 1
ATOM 707 C C . VAL A 1 91 ? 37.782 5.119 -45.473 1.00 61.22 91 VAL A C 1
ATOM 709 O O . VAL A 1 91 ? 38.701 4.810 -44.718 1.00 61.22 91 VAL A O 1
ATOM 712 N N . ASP A 1 92 ? 37.831 4.951 -46.789 1.00 58.38 92 ASP A N 1
ATOM 713 C CA . ASP A 1 92 ? 39.041 4.625 -47.529 1.00 58.38 92 ASP A CA 1
ATOM 714 C C . ASP A 1 92 ? 39.936 5.87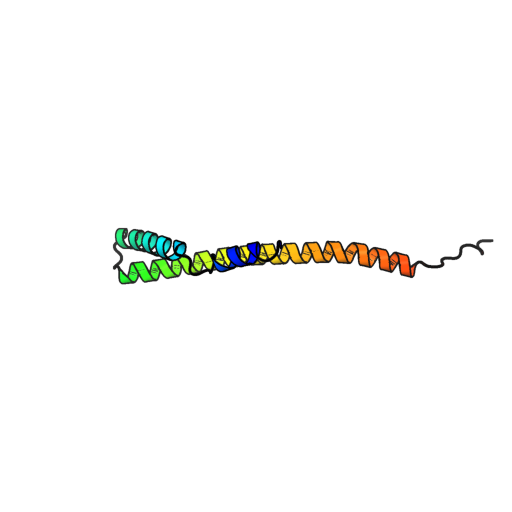6 -47.555 1.00 58.38 92 ASP A C 1
ATOM 716 O O . ASP A 1 92 ? 39.568 6.908 -48.115 1.00 58.38 92 ASP A O 1
ATOM 720 N N . MET A 1 93 ? 41.067 5.816 -46.851 1.00 60.75 93 MET A N 1
ATOM 721 C CA . MET A 1 93 ? 42.066 6.890 -46.775 1.00 60.75 93 MET A CA 1
ATOM 722 C C . MET A 1 93 ? 43.144 6.748 -47.863 1.00 60.75 93 MET A C 1
ATOM 724 O O . MET A 1 93 ? 44.190 7.386 -47.769 1.00 60.75 93 MET A O 1
ATOM 728 N N . SER A 1 94 ? 42.924 5.954 -48.918 1.00 56.38 94 SER A N 1
ATOM 729 C CA . SER A 1 94 ? 43.901 5.782 -50.002 1.00 56.38 94 SER A CA 1
ATOM 730 C C . SER A 1 94 ? 43.952 6.937 -51.016 1.00 56.38 94 SER A C 1
ATOM 732 O O . SER A 1 94 ? 44.478 6.749 -52.107 1.00 56.38 94 SER A O 1
ATOM 734 N N . ASN A 1 95 ? 43.457 8.137 -50.681 1.00 50.34 95 ASN A N 1
ATOM 735 C CA . ASN A 1 95 ? 43.578 9.304 -51.566 1.00 50.34 95 ASN A CA 1
ATOM 736 C C . ASN A 1 95 ? 43.880 10.642 -50.865 1.00 50.34 95 ASN A C 1
ATOM 738 O O . ASN A 1 95 ? 43.568 11.703 -51.404 1.00 50.34 95 ASN A O 1
ATOM 742 N N . VAL A 1 96 ? 44.504 10.617 -49.683 1.00 52.78 96 VAL A N 1
ATOM 743 C CA . VAL A 1 96 ? 45.172 11.821 -49.159 1.00 52.78 96 VAL A CA 1
ATOM 744 C C . VAL A 1 96 ? 46.572 11.865 -49.769 1.00 52.78 96 VAL A C 1
ATOM 746 O O . VAL A 1 96 ? 47.507 11.260 -49.249 1.00 52.78 96 VAL A O 1
ATOM 749 N N . HIS A 1 97 ? 46.638 12.493 -50.942 1.00 39.78 97 HIS A N 1
ATOM 750 C CA . HIS A 1 97 ? 47.863 12.957 -51.589 1.00 39.78 97 HIS A CA 1
ATOM 751 C C . HIS A 1 97 ? 48.450 14.140 -50.813 1.00 39.78 97 HIS A C 1
ATOM 753 O O . HIS A 1 97 ? 47.648 14.993 -50.366 1.00 39.78 97 HIS A O 1
#

Secondary structure (DSSP, 8-state):
--SHHHHHHHHT--SS-HHHHHHHHHHHHHHHTTT--HHHHHHHHHHHHHHHHHHHHHHHHHHHHHHHHHHHHHHHHHHHHHHHHHTT-----TT--

pLDDT: mean 70.02, std 15.34, range [39.78, 89.25]

Sequence (97 aa):
FTQSHRVDLIANLDGSKFEVQQRIQQLQMGFMSKGFSSSEALDKAHKAIEMSVMKQSTVLAYMDIFMYLGILFLICVPFVLLIKKGAGGKVDMSNVH

Foldseek 3Di:
DPPPVVVVVVVQVPVVDPVLVVQLVVQLVVVVVVVDDSVVSSVVSVVVSVVVVVVVVVVVVVVVVVVVVVVVCVVVVVVVVVVVVVVPPDPDPVPPD

Radius of gyration: 27.67 Å; chains: 1; bounding box: 66×42×74 Å